Protein AF-A0A1B4FA36-F1 (afdb_monomer_lite)

Foldseek 3Di:
DDDDDDDPDPPVLVVVLLVLPDDPPPDDLLLLLLQVVLVCVQVVNLPADWFWADDPNFTWIWDQLVSSLVSLVPPPVNPVVQVPRPDNDSVVSLVVQVSNVQFPDDAWDWDDGPPDIDTRITTGGQVSSVSNVRHHDHDPVRCVVHVVVVPD

Sequence (152 aa):
MDPSEGGFPHDLIAEMNGHVAETSADREPWVWIMETVLSEIDGGNYKHPYTFDTVDGEFCLLLRTGHVMDHLAHTSALRDKWNGLPVKSDRVFKAQLKHAGVVVGEKEVERRIYTRRVPYLTPVSLERLAVFGLHVSIRDDLATDALERGHA

pLDDT: mean 80.57, std 20.25, range [34.5, 97.56]

Secondary structure (DSSP, 8-state):
--------SSHHHHHHHTTTTS-TTS--HHHHHHHHHHHHHHTT---S-EEEEEETTEEEEEE-HHHHHHHHHH-GGGHHHHHH-S---HHHHHHHHHHTT-B-SSSPEEEEETTEEEEEEEEEEHHHHHTTT---PPPHHHHHHHHGGG--

Structure (mmCIF, N/CA/C/O backbone):
data_AF-A0A1B4FA36-F1
#
_entry.id   AF-A0A1B4FA36-F1
#
loop_
_atom_site.group_PDB
_atom_site.id
_atom_site.type_symbol
_atom_site.label_atom_id
_atom_site.label_alt_id
_atom_site.label_comp_id
_atom_site.label_asym_id
_atom_site.label_entity_id
_atom_site.label_seq_id
_atom_site.pdbx_PDB_ins_code
_atom_site.Cartn_x
_atom_site.Cartn_y
_atom_site.Cartn_z
_atom_site.occupancy
_atom_site.B_iso_or_equiv
_atom_site.auth_seq_id
_atom_site.auth_comp_id
_atom_site.auth_asym_id
_atom_site.auth_atom_id
_atom_site.pdbx_PDB_model_num
ATOM 1 N N . MET A 1 1 ? -38.255 21.500 8.904 1.00 39.41 1 MET A N 1
ATOM 2 C CA . MET A 1 1 ? -38.554 20.582 7.787 1.00 39.41 1 MET A CA 1
ATOM 3 C C . MET A 1 1 ? -37.880 21.202 6.577 1.00 39.41 1 MET A C 1
ATOM 5 O O . MET A 1 1 ? -38.252 22.318 6.255 1.00 39.41 1 MET A O 1
ATOM 9 N N . ASP A 1 2 ? -36.815 20.677 5.985 1.00 42.53 2 ASP A N 1
ATOM 10 C CA . ASP A 1 2 ? -36.213 19.338 5.975 1.00 42.53 2 ASP A CA 1
ATOM 11 C C . ASP A 1 2 ? -34.700 19.475 5.627 1.00 42.53 2 ASP A C 1
ATOM 13 O O . ASP A 1 2 ? -34.370 20.381 4.855 1.00 42.53 2 ASP A O 1
ATOM 17 N N . PRO A 1 3 ? -33.783 18.680 6.217 1.00 58.06 3 PRO A N 1
ATOM 18 C CA . PRO A 1 3 ? -32.354 18.633 5.878 1.00 58.06 3 PRO A CA 1
ATOM 19 C C . PRO A 1 3 ? -31.953 17.309 5.188 1.00 58.06 3 PRO A C 1
ATOM 21 O O . PRO A 1 3 ? -32.327 16.261 5.697 1.00 58.06 3 PRO A O 1
ATOM 24 N N . SER A 1 4 ? -31.154 17.344 4.107 1.00 45.00 4 SER A N 1
ATOM 25 C CA . SER A 1 4 ? -30.229 16.281 3.606 1.00 45.00 4 SER A CA 1
ATOM 26 C 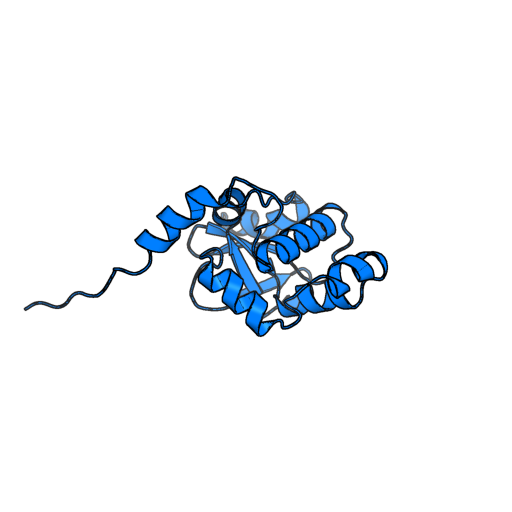C . SER A 1 4 ? -29.620 16.760 2.270 1.00 45.00 4 SER A C 1
ATOM 28 O O . SER A 1 4 ? -30.347 16.951 1.302 1.00 45.00 4 SER A O 1
ATOM 30 N N . GLU A 1 5 ? -28.380 17.264 2.228 1.00 41.50 5 GLU A N 1
ATOM 31 C CA . GLU A 1 5 ? -27.135 16.503 1.955 1.00 41.50 5 GLU A CA 1
ATOM 32 C C . GLU A 1 5 ? -27.174 15.795 0.580 1.00 41.50 5 GLU A C 1
ATOM 34 O O . GLU A 1 5 ? -28.023 14.958 0.325 1.00 41.50 5 GLU A O 1
ATOM 39 N N . GLY A 1 6 ? -26.340 16.116 -0.415 1.00 43.09 6 GLY A N 1
ATOM 40 C CA . GLY A 1 6 ? -24.898 16.348 -0.322 1.00 43.09 6 GLY A CA 1
ATOM 41 C C . GLY A 1 6 ? -24.108 15.093 -0.724 1.00 43.09 6 GLY A C 1
ATOM 42 O O . GLY A 1 6 ? -23.182 14.722 -0.021 1.00 43.09 6 GLY A O 1
ATOM 43 N N . GLY A 1 7 ? -24.475 14.409 -1.815 1.00 44.00 7 GLY A N 1
ATOM 44 C CA . GLY A 1 7 ? -23.849 13.141 -2.216 1.00 44.00 7 GLY A CA 1
ATOM 45 C C . GLY A 1 7 ? -23.693 13.010 -3.727 1.00 44.00 7 GLY A C 1
ATOM 46 O O . GLY A 1 7 ? -24.440 12.274 -4.350 1.00 44.00 7 GLY A O 1
ATOM 47 N N . PHE A 1 8 ? -22.755 13.749 -4.325 1.00 47.28 8 PHE A N 1
ATOM 48 C CA . PHE A 1 8 ? -22.457 13.672 -5.767 1.00 47.28 8 PHE A CA 1
ATOM 49 C C . PHE A 1 8 ? -20.961 13.756 -6.175 1.00 47.28 8 PHE A C 1
ATOM 51 O O . PHE A 1 8 ? -20.669 14.271 -7.252 1.00 47.28 8 PHE A O 1
ATOM 58 N N . PRO A 1 9 ? -19.984 13.251 -5.387 1.00 48.25 9 PRO A N 1
ATOM 59 C CA . PRO A 1 9 ? -18.656 12.979 -5.960 1.00 48.25 9 PRO A CA 1
ATOM 60 C C . PRO A 1 9 ? -18.222 11.503 -5.986 1.00 48.25 9 PRO A C 1
ATOM 62 O O . PRO A 1 9 ? -17.170 11.225 -6.550 1.00 48.25 9 PRO A O 1
ATOM 65 N N . HIS A 1 10 ? -18.971 10.552 -5.411 1.00 45.56 10 HIS A N 1
ATOM 66 C CA . HIS A 1 10 ? -18.515 9.149 -5.356 1.00 45.56 10 HIS A CA 1
ATOM 67 C C . HIS A 1 10 ? -18.801 8.358 -6.647 1.00 45.56 10 HIS A C 1
ATOM 69 O O . HIS A 1 10 ? -17.964 7.566 -7.072 1.00 45.56 10 HIS A O 1
ATOM 75 N N . ASP A 1 11 ? -19.932 8.618 -7.312 1.00 41.16 11 ASP A N 1
ATOM 76 C CA . ASP A 1 11 ? -20.371 7.824 -8.476 1.00 41.16 11 ASP A CA 1
ATOM 77 C C . ASP A 1 11 ? -19.523 8.058 -9.739 1.00 41.16 11 ASP A C 1
ATOM 79 O O . ASP A 1 11 ? -19.263 7.136 -10.506 1.00 41.16 11 ASP A O 1
ATOM 83 N N . LEU A 1 12 ? -19.000 9.274 -9.928 1.00 46.94 12 LEU A N 1
ATOM 84 C CA . LEU A 1 12 ? -18.185 9.612 -11.103 1.00 46.94 12 LEU A CA 1
ATOM 85 C C . LEU A 1 12 ? -16.783 8.979 -11.070 1.00 46.94 12 LEU A C 1
ATOM 87 O O . LEU A 1 12 ? -16.186 8.760 -12.119 1.00 46.94 12 LEU A O 1
ATOM 91 N N . ILE A 1 13 ? -16.258 8.661 -9.882 1.00 47.25 13 ILE A N 1
ATOM 92 C CA . ILE A 1 13 ? -14.948 8.006 -9.730 1.00 47.25 13 ILE A CA 1
ATOM 93 C C . ILE A 1 13 ? -15.072 6.505 -10.039 1.00 47.25 13 ILE A C 1
ATOM 95 O O . ILE A 1 13 ? -14.180 5.922 -10.653 1.00 47.25 13 ILE A O 1
ATOM 99 N N . ALA A 1 14 ? -16.203 5.887 -9.681 1.00 47.12 14 ALA A N 1
ATOM 100 C CA . ALA A 1 14 ? -16.466 4.475 -9.949 1.00 47.12 14 ALA A CA 1
ATOM 101 C C . ALA A 1 14 ? -16.608 4.174 -11.454 1.00 47.12 14 ALA A C 1
ATOM 103 O O . ALA A 1 14 ? -16.033 3.193 -11.926 1.00 47.12 14 ALA A O 1
ATOM 104 N N . GLU A 1 15 ? -17.288 5.037 -12.222 1.00 43.00 15 GLU A N 1
ATOM 105 C CA . GLU A 1 15 ? -17.379 4.887 -13.686 1.00 43.00 15 GLU A CA 1
ATOM 106 C C . GLU A 1 15 ? -16.022 5.059 -14.388 1.00 43.00 15 GLU A C 1
ATOM 108 O O . GLU A 1 15 ? -15.745 4.373 -15.372 1.00 43.00 15 GLU A O 1
ATOM 113 N N . MET A 1 16 ? -15.136 5.915 -13.865 1.00 49.41 16 MET A N 1
ATOM 114 C CA . MET A 1 16 ? -13.792 6.099 -14.428 1.00 49.41 16 MET A CA 1
ATOM 115 C C . MET A 1 16 ? -12.858 4.910 -14.147 1.00 49.41 16 MET A C 1
ATOM 117 O O . MET A 1 16 ? -12.039 4.563 -15.000 1.00 49.41 16 MET A O 1
ATOM 121 N N . ASN A 1 17 ? -13.007 4.239 -12.999 1.00 50.41 17 ASN A N 1
ATOM 122 C CA . ASN A 1 17 ? -12.172 3.089 -12.626 1.00 50.41 17 ASN A CA 1
ATOM 123 C C . ASN A 1 17 ? -12.382 1.863 -13.534 1.00 50.41 17 ASN A C 1
ATOM 125 O O . ASN A 1 17 ? -11.474 1.044 -13.670 1.00 50.41 17 ASN A O 1
ATOM 129 N N . GLY A 1 18 ? -13.531 1.753 -14.211 1.00 46.38 18 GLY A N 1
ATOM 130 C CA . GLY A 1 18 ? -13.799 0.672 -15.166 1.00 46.38 18 GLY A CA 1
ATOM 131 C C . GLY A 1 18 ? -12.920 0.708 -16.424 1.00 46.38 18 GLY A C 1
ATOM 132 O O . GLY A 1 18 ? -12.740 -0.322 -17.068 1.00 46.38 18 GLY A O 1
ATOM 133 N N . HIS A 1 19 ? -12.333 1.864 -16.763 1.00 46.09 19 HIS A N 1
ATOM 134 C CA . HIS A 1 19 ? -11.516 2.041 -17.972 1.00 46.09 19 HIS A CA 1
ATOM 135 C C . HIS A 1 19 ? -10.003 1.835 -17.741 1.00 46.09 19 HIS A C 1
ATOM 137 O O . HIS A 1 19 ? -9.225 1.856 -18.690 1.00 46.09 19 HIS A O 1
ATOM 143 N N . VAL A 1 20 ? -9.563 1.606 -16.495 1.00 51.53 20 VAL A N 1
ATOM 144 C CA . VAL A 1 20 ? -8.137 1.464 -16.107 1.00 51.53 20 VAL A CA 1
ATOM 145 C C . VAL A 1 20 ? -7.571 0.061 -16.418 1.00 51.53 20 VAL A C 1
ATOM 147 O O . VAL A 1 20 ? -6.388 -0.216 -16.213 1.00 51.53 20 VAL A O 1
ATOM 150 N N . ALA A 1 21 ? -8.397 -0.842 -16.951 1.00 49.56 21 ALA A N 1
ATOM 151 C CA . ALA A 1 21 ? -8.004 -2.212 -17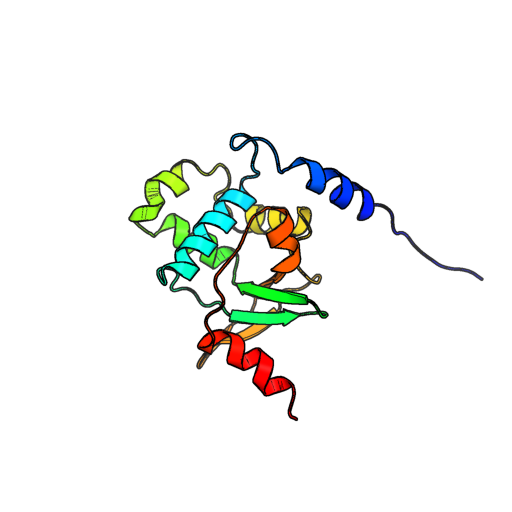.276 1.00 49.56 21 ALA A CA 1
ATOM 152 C C . ALA A 1 21 ? -7.193 -2.349 -18.583 1.00 49.56 21 ALA A C 1
ATOM 154 O O . ALA A 1 21 ? -6.607 -3.407 -18.817 1.00 49.56 21 ALA A O 1
ATOM 155 N N . GLU A 1 22 ? -7.103 -1.311 -19.421 1.00 41.72 22 GLU A N 1
ATOM 156 C CA . GLU A 1 22 ? -6.437 -1.406 -20.723 1.00 41.72 22 GLU A CA 1
ATOM 157 C C . GLU A 1 22 ? -5.214 -0.476 -20.815 1.00 41.72 22 GLU A C 1
ATOM 159 O O . GLU A 1 22 ? -5.320 0.745 -20.783 1.00 41.72 22 GLU A O 1
ATOM 164 N N . THR A 1 23 ? -4.042 -1.095 -21.024 1.00 45.06 23 THR A N 1
ATOM 165 C CA . THR A 1 23 ? -2.702 -0.535 -21.332 1.00 45.06 23 THR A CA 1
ATOM 166 C C . THR A 1 23 ? -1.742 -0.317 -20.145 1.00 45.06 23 THR A C 1
ATOM 168 O O . THR A 1 23 ? -1.888 0.573 -19.315 1.00 45.06 23 THR A O 1
ATOM 171 N N . SER A 1 24 ? -0.655 -1.104 -20.109 1.00 45.00 24 SER A N 1
ATOM 172 C CA . SER A 1 24 ? 0.357 -1.131 -19.034 1.00 45.00 24 SER A CA 1
ATOM 173 C C . SER A 1 24 ? 1.231 0.131 -18.904 1.00 45.00 24 SER A C 1
ATOM 175 O O . SER A 1 24 ? 2.140 0.146 -18.077 1.00 45.00 24 SER A O 1
ATOM 177 N N . ALA A 1 25 ? 1.007 1.162 -19.724 1.00 47.50 25 ALA A N 1
ATOM 178 C CA . ALA A 1 25 ? 1.791 2.398 -19.738 1.00 47.50 25 ALA A CA 1
ATOM 179 C C . ALA A 1 25 ? 1.151 3.552 -18.935 1.00 47.50 25 ALA A C 1
ATOM 181 O O . ALA A 1 25 ? 1.860 4.493 -18.596 1.00 47.50 25 ALA A O 1
ATOM 182 N N . ASP A 1 26 ? -0.138 3.454 -18.579 1.00 60.88 26 ASP A N 1
ATOM 183 C CA . ASP A 1 26 ? -0.919 4.548 -17.961 1.00 60.88 26 ASP A CA 1
ATOM 184 C C . ASP A 1 26 ? -1.301 4.299 -16.490 1.00 60.88 26 ASP A C 1
ATOM 186 O O . ASP A 1 26 ? -2.044 5.064 -15.879 1.00 60.88 26 ASP A O 1
ATOM 190 N N . ARG A 1 27 ? -0.799 3.219 -15.878 1.00 78.06 27 ARG A N 1
ATOM 191 C CA . ARG A 1 27 ? -1.127 2.900 -14.481 1.00 78.06 27 ARG A CA 1
ATOM 192 C C . ARG A 1 27 ? -0.621 3.996 -13.545 1.00 78.06 27 ARG A C 1
ATOM 194 O O . ARG A 1 27 ? 0.569 4.317 -13.543 1.00 78.06 27 ARG A O 1
ATOM 201 N N . GLU A 1 28 ? -1.518 4.510 -12.705 1.00 88.75 28 GLU A N 1
ATOM 202 C CA . GLU A 1 28 ? -1.188 5.550 -11.737 1.00 88.75 28 GLU A CA 1
ATOM 203 C C . GLU A 1 28 ? -0.060 5.111 -10.785 1.00 88.75 28 GLU A C 1
ATOM 205 O O . GLU A 1 28 ? 0.033 3.932 -10.428 1.00 88.75 28 GLU A O 1
ATOM 210 N N . PRO A 1 29 ? 0.778 6.040 -10.290 1.00 91.75 29 PRO A N 1
ATOM 211 C CA . PRO A 1 29 ? 1.936 5.699 -9.462 1.00 91.75 29 PRO A CA 1
ATOM 212 C C . PRO A 1 29 ? 1.603 4.838 -8.237 1.00 91.75 29 PRO A C 1
ATOM 214 O O . PRO A 1 29 ? 2.377 3.954 -7.871 1.00 91.75 29 PRO A O 1
ATOM 217 N N . TRP A 1 30 ? 0.444 5.067 -7.611 1.00 94.56 30 TRP A N 1
ATOM 218 C CA . TRP A 1 30 ? 0.008 4.301 -6.447 1.00 94.56 30 TRP A CA 1
ATOM 219 C C . TRP A 1 30 ? -0.240 2.825 -6.780 1.00 94.56 30 TRP A C 1
ATOM 221 O O . TRP A 1 30 ? 0.054 1.977 -5.940 1.00 94.56 30 TRP A O 1
ATOM 231 N N . VAL A 1 31 ? -0.704 2.512 -7.997 1.00 93.94 31 VAL A N 1
ATOM 232 C CA . VAL A 1 31 ? -0.928 1.135 -8.466 1.00 93.94 31 VAL A CA 1
ATOM 233 C C . VAL A 1 31 ? 0.403 0.395 -8.518 1.00 93.94 31 VAL A C 1
ATOM 235 O O . VAL A 1 31 ? 0.508 -0.705 -7.990 1.00 93.94 31 VAL A O 1
ATOM 238 N N . TRP A 1 32 ? 1.451 1.021 -9.061 1.00 92.56 32 TRP A N 1
ATOM 239 C CA . TRP A 1 32 ? 2.800 0.441 -9.119 1.00 92.56 32 TRP A CA 1
ATOM 240 C C . TRP A 1 32 ? 3.394 0.198 -7.731 1.00 92.56 32 TRP A C 1
ATOM 242 O O . TRP A 1 32 ? 4.033 -0.829 -7.480 1.00 92.56 32 TRP A O 1
ATOM 252 N N . ILE A 1 33 ? 3.193 1.156 -6.822 1.00 95.62 33 ILE A N 1
ATOM 253 C CA . ILE A 1 33 ? 3.634 1.046 -5.430 1.00 95.62 33 ILE A CA 1
ATOM 254 C C . ILE A 1 33 ? 2.911 -0.119 -4.747 1.00 95.62 33 ILE A C 1
ATOM 256 O O . ILE A 1 33 ? 3.563 -0.941 -4.100 1.00 95.62 33 ILE A O 1
ATOM 260 N N . MET A 1 34 ? 1.588 -0.214 -4.919 1.00 96.19 34 MET A N 1
ATOM 261 C CA . MET A 1 34 ? 0.787 -1.299 -4.359 1.00 96.19 34 MET A CA 1
ATOM 262 C C . MET A 1 34 ? 1.182 -2.650 -4.958 1.00 96.19 34 MET A C 1
ATOM 264 O O . MET A 1 34 ? 1.494 -3.565 -4.213 1.00 96.19 34 MET A O 1
ATOM 268 N N . GLU A 1 35 ? 1.283 -2.781 -6.277 1.00 94.56 35 GLU A N 1
ATOM 269 C CA . GLU A 1 35 ? 1.714 -4.023 -6.934 1.00 94.56 35 GLU A CA 1
ATOM 270 C C . GLU A 1 35 ? 3.077 -4.499 -6.410 1.00 94.56 35 GLU A C 1
ATOM 272 O O . GLU A 1 35 ? 3.269 -5.677 -6.091 1.00 94.56 35 GLU A O 1
ATOM 277 N N . THR A 1 36 ? 4.017 -3.563 -6.250 1.00 94.88 36 THR A N 1
ATOM 278 C CA . THR A 1 36 ? 5.346 -3.866 -5.718 1.00 94.88 36 THR A CA 1
ATOM 279 C C . THR A 1 36 ? 5.278 -4.323 -4.265 1.00 94.88 36 THR A C 1
ATOM 281 O O . THR A 1 36 ? 5.899 -5.328 -3.930 1.00 94.88 36 THR A O 1
ATOM 284 N N . VAL A 1 37 ? 4.533 -3.632 -3.395 1.00 96.62 37 VAL A N 1
ATOM 285 C CA . VAL A 1 37 ? 4.466 -4.024 -1.979 1.00 96.62 37 VAL A CA 1
ATOM 286 C C . VAL A 1 37 ? 3.690 -5.322 -1.771 1.00 96.62 37 VAL A C 1
ATOM 288 O O . VAL A 1 37 ? 4.091 -6.122 -0.932 1.00 96.62 37 VAL A O 1
ATOM 291 N N . LEU A 1 38 ? 2.634 -5.574 -2.547 1.00 95.56 38 LEU A N 1
ATOM 292 C CA . LEU A 1 38 ? 1.880 -6.828 -2.485 1.00 95.56 38 LEU A CA 1
ATOM 293 C C . LEU A 1 38 ? 2.774 -8.002 -2.907 1.00 95.56 38 LEU A C 1
ATOM 295 O O . LEU A 1 38 ? 2.885 -8.969 -2.160 1.00 95.56 38 LEU A O 1
ATOM 299 N N . SER A 1 39 ? 3.546 -7.848 -3.991 1.00 94.12 39 SER A N 1
ATOM 300 C CA . SER A 1 39 ? 4.550 -8.844 -4.406 1.00 94.12 39 SER A CA 1
ATOM 301 C C . SER A 1 39 ? 5.596 -9.121 -3.314 1.00 94.12 39 SER A C 1
ATOM 303 O O . SER A 1 39 ? 6.009 -10.261 -3.102 1.00 94.12 39 SER A O 1
ATOM 305 N N . GLU A 1 40 ? 6.030 -8.083 -2.595 1.00 95.94 40 GLU A N 1
ATOM 306 C CA . GLU A 1 40 ? 6.978 -8.219 -1.483 1.00 95.94 40 GLU A CA 1
ATOM 307 C C . GLU A 1 40 ? 6.349 -8.881 -0.248 1.00 95.94 40 GLU A C 1
ATOM 309 O O . GLU A 1 40 ? 7.046 -9.582 0.490 1.00 95.94 40 GLU A O 1
ATOM 314 N N . ILE A 1 41 ? 5.050 -8.685 -0.009 1.00 94.81 41 ILE A N 1
ATOM 315 C CA . ILE A 1 41 ? 4.286 -9.379 1.036 1.00 94.81 41 ILE A CA 1
ATOM 316 C C . ILE A 1 41 ? 4.155 -10.867 0.686 1.00 94.81 41 ILE A C 1
ATOM 318 O O . ILE A 1 41 ? 4.499 -11.714 1.516 1.00 94.81 41 ILE A O 1
ATOM 322 N N . ASP A 1 42 ? 3.759 -11.183 -0.549 1.00 92.50 42 ASP A N 1
ATOM 323 C CA . ASP A 1 42 ? 3.658 -12.549 -1.075 1.00 92.50 42 ASP A CA 1
ATOM 324 C C . ASP A 1 42 ? 4.985 -13.304 -0.945 1.00 92.50 42 ASP A C 1
ATOM 326 O O . ASP A 1 42 ? 5.055 -14.383 -0.347 1.00 92.50 42 ASP A O 1
ATOM 330 N N . GLY A 1 43 ? 6.074 -12.680 -1.404 1.00 91.50 43 GLY A N 1
ATOM 331 C CA . GLY A 1 43 ? 7.432 -13.215 -1.292 1.00 91.50 43 GLY A CA 1
ATOM 332 C C . GLY A 1 43 ? 7.975 -13.276 0.141 1.00 91.50 43 GLY A C 1
ATOM 333 O O . GLY A 1 43 ? 9.045 -13.835 0.372 1.00 91.50 43 GLY A O 1
ATOM 334 N N . GLY A 1 44 ? 7.268 -12.710 1.127 1.00 91.50 44 GLY A N 1
ATOM 335 C CA . GLY A 1 44 ? 7.719 -12.638 2.518 1.00 91.50 44 GLY A CA 1
ATOM 336 C C . GLY A 1 44 ? 8.903 -11.692 2.743 1.00 91.50 44 GLY A C 1
ATOM 337 O O . GLY A 1 44 ? 9.573 -11.787 3.775 1.00 91.50 44 GLY A O 1
ATOM 338 N N . ASN A 1 45 ? 9.174 -10.788 1.803 1.00 94.62 45 ASN A N 1
ATOM 339 C CA . ASN A 1 45 ? 10.254 -9.803 1.852 1.00 94.62 45 ASN A CA 1
ATOM 340 C C . ASN A 1 45 ? 9.852 -8.529 2.602 1.00 94.62 45 ASN A C 1
ATOM 342 O O . ASN A 1 45 ? 10.716 -7.869 3.176 1.00 94.62 45 ASN A O 1
ATOM 346 N N . TYR A 1 46 ? 8.557 -8.217 2.678 1.00 95.19 46 TYR A N 1
ATOM 347 C CA . TYR A 1 46 ? 8.054 -7.069 3.427 1.00 95.19 46 TYR A CA 1
ATOM 348 C C . TYR A 1 46 ? 8.120 -7.314 4.945 1.00 95.19 46 TYR A C 1
ATOM 350 O O . TYR A 1 46 ? 7.386 -8.137 5.495 1.00 95.19 46 TYR A O 1
ATOM 358 N N . LYS A 1 47 ? 9.035 -6.619 5.636 1.00 92.38 47 LYS A N 1
ATOM 359 C CA . LYS A 1 47 ? 9.322 -6.834 7.076 1.00 92.38 47 LYS A CA 1
ATOM 360 C C . LYS A 1 47 ? 8.596 -5.875 8.014 1.00 92.38 47 LYS A C 1
ATOM 362 O O . LYS A 1 47 ? 8.596 -6.068 9.233 1.00 92.38 47 LYS A O 1
ATOM 367 N N . HIS A 1 48 ? 8.000 -4.826 7.465 1.00 94.44 48 HIS A N 1
ATOM 368 C CA . HIS A 1 48 ? 7.228 -3.872 8.247 1.00 94.44 48 HIS A CA 1
ATOM 369 C C . HIS A 1 48 ? 5.907 -4.488 8.719 1.00 94.44 48 HIS A C 1
ATOM 371 O O . HIS A 1 48 ? 5.392 -5.404 8.084 1.00 94.44 48 HIS A O 1
ATOM 377 N N . PRO A 1 49 ? 5.336 -4.013 9.839 1.00 92.88 49 PRO A N 1
ATOM 378 C CA . PRO A 1 49 ? 4.076 -4.548 10.340 1.00 92.88 49 PRO A CA 1
ATOM 379 C C . PRO A 1 49 ? 2.929 -4.315 9.353 1.00 92.88 49 PRO A C 1
ATOM 381 O O . PRO A 1 49 ? 2.67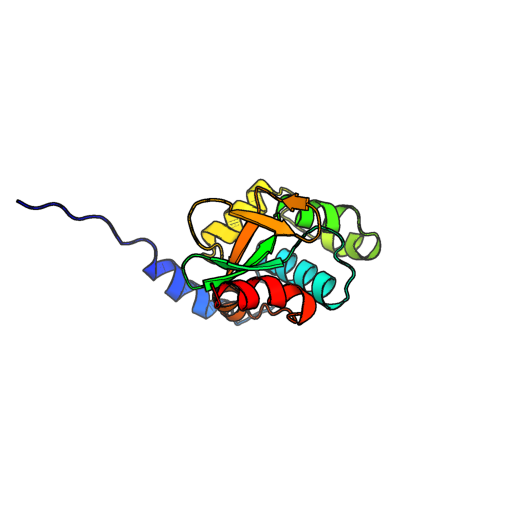5 -3.175 8.952 1.00 92.88 49 PRO A O 1
ATOM 384 N N . TYR A 1 50 ? 2.220 -5.396 9.044 1.00 94.12 50 TYR A N 1
ATOM 385 C CA . 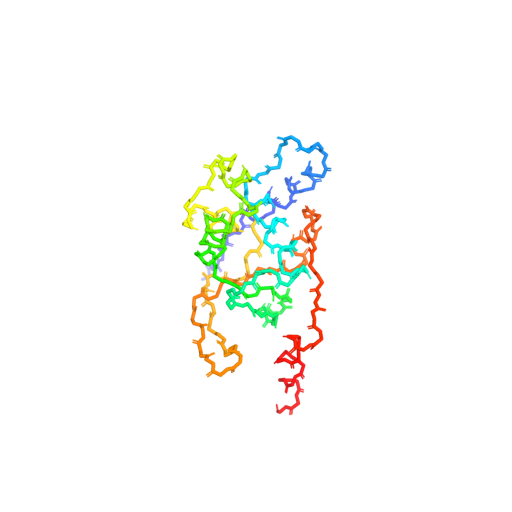TYR A 1 50 ? 0.936 -5.414 8.357 1.00 94.12 50 TYR A CA 1
ATOM 386 C C . TYR A 1 50 ? 0.063 -6.530 8.942 1.00 94.12 50 TYR A C 1
ATOM 388 O O . TYR A 1 50 ? 0.575 -7.432 9.606 1.00 94.12 50 TYR A O 1
ATOM 396 N N . THR A 1 51 ? -1.243 -6.446 8.728 1.00 92.56 51 THR A N 1
ATOM 397 C CA . THR A 1 51 ? -2.194 -7.516 9.053 1.00 92.56 51 THR A CA 1
ATOM 398 C C . THR A 1 51 ? -3.395 -7.423 8.123 1.00 92.56 51 THR A C 1
ATOM 400 O O . THR A 1 51 ? -3.574 -6.405 7.452 1.00 92.56 51 THR A O 1
ATOM 403 N N . PHE A 1 52 ? -4.227 -8.455 8.105 1.00 91.81 52 PHE A N 1
ATOM 404 C CA . PHE A 1 52 ? -5.536 -8.413 7.465 1.00 91.81 52 PHE A CA 1
ATOM 405 C C . PHE A 1 52 ? -6.618 -8.365 8.537 1.00 91.81 52 PHE A C 1
ATOM 407 O O . PHE A 1 52 ? -6.497 -9.044 9.554 1.00 91.81 52 PHE A O 1
ATOM 414 N N . ASP A 1 53 ? -7.631 -7.527 8.352 1.00 90.19 53 ASP A N 1
ATOM 415 C CA . ASP A 1 53 ? -8.743 -7.405 9.296 1.00 90.19 53 ASP A CA 1
ATOM 416 C C . ASP A 1 53 ? -9.960 -6.780 8.612 1.00 90.19 53 ASP A C 1
ATOM 418 O O . ASP A 1 53 ? -9.833 -6.126 7.574 1.00 90.19 53 ASP A O 1
ATOM 422 N N . THR A 1 54 ? -11.135 -6.942 9.216 1.00 90.44 54 THR A N 1
ATOM 423 C CA . THR A 1 54 ? -12.351 -6.283 8.729 1.00 90.44 54 THR A CA 1
ATOM 424 C C . THR A 1 54 ? -12.474 -4.886 9.337 1.00 90.44 54 THR A C 1
ATOM 426 O O . THR A 1 54 ? -12.455 -4.720 10.559 1.00 90.44 54 THR A O 1
ATOM 429 N N . VAL A 1 55 ? -12.619 -3.871 8.488 1.00 90.06 55 VAL A N 1
ATOM 430 C CA . VAL A 1 55 ? -12.846 -2.474 8.885 1.00 90.06 55 VAL A CA 1
ATOM 431 C C . VAL A 1 55 ? -14.086 -1.978 8.156 1.00 90.06 55 VAL A C 1
ATOM 433 O O . VAL A 1 55 ? -14.183 -2.149 6.949 1.00 90.06 55 VAL A O 1
ATOM 436 N N . ASP A 1 56 ? -15.058 -1.441 8.899 1.00 89.25 56 ASP A N 1
ATOM 437 C CA . ASP A 1 56 ? -16.343 -0.958 8.363 1.00 89.25 56 ASP A CA 1
ATOM 438 C C . ASP A 1 56 ? -17.065 -1.966 7.437 1.00 89.25 56 ASP A C 1
ATOM 440 O O . ASP A 1 56 ? -17.759 -1.592 6.499 1.00 89.25 56 ASP A O 1
ATOM 444 N N . GLY A 1 57 ? -16.913 -3.268 7.714 1.00 88.56 57 GLY A N 1
ATOM 445 C CA . GLY A 1 57 ? -17.534 -4.352 6.940 1.00 88.56 57 GLY A CA 1
ATOM 446 C C . GLY A 1 57 ? -16.734 -4.824 5.721 1.00 88.56 57 GLY A C 1
ATOM 447 O O . GLY A 1 57 ? -17.127 -5.806 5.100 1.00 88.56 57 GLY A O 1
ATOM 448 N N . GLU A 1 58 ? -15.596 -4.198 5.412 1.00 89.94 58 GLU A N 1
ATOM 449 C CA . GLU A 1 58 ? -14.727 -4.585 4.299 1.00 89.94 58 GLU A CA 1
ATOM 450 C C . GLU A 1 58 ? -13.452 -5.278 4.781 1.00 89.94 58 GLU A C 1
ATOM 452 O O . GLU A 1 58 ? -12.789 -4.837 5.726 1.00 89.94 58 GLU A O 1
ATOM 457 N N . PHE A 1 59 ? -13.071 -6.354 4.092 1.00 91.50 59 PHE A N 1
ATOM 458 C CA . PHE A 1 59 ? -11.831 -7.065 4.378 1.00 91.50 59 PHE A CA 1
ATOM 459 C C . PHE A 1 59 ? -10.629 -6.291 3.821 1.00 91.50 59 PHE A C 1
ATOM 461 O O . PHE A 1 59 ? -10.468 -6.126 2.608 1.00 91.50 59 PHE A O 1
ATOM 468 N N . CYS A 1 60 ? -9.791 -5.788 4.726 1.00 94.31 60 CYS A N 1
ATOM 469 C CA . CYS A 1 60 ? -8.748 -4.820 4.419 1.00 94.31 60 CYS A CA 1
ATOM 470 C C . CYS A 1 60 ? -7.346 -5.350 4.724 1.00 94.31 60 CYS A C 1
ATOM 472 O O . CYS A 1 60 ? -7.104 -5.989 5.749 1.00 94.31 60 CYS A O 1
ATOM 474 N N . LEU A 1 61 ? -6.386 -4.957 3.887 1.00 95.12 61 LEU A N 1
ATOM 475 C CA . LEU A 1 61 ? -4.974 -4.932 4.240 1.00 95.12 61 LEU A CA 1
ATOM 476 C C . LEU A 1 61 ? -4.697 -3.694 5.096 1.00 95.12 61 LEU A C 1
ATOM 478 O O . LEU A 1 61 ? -4.879 -2.556 4.664 1.00 95.12 61 LEU A O 1
ATOM 482 N N . LEU A 1 62 ? -4.224 -3.920 6.316 1.00 94.94 62 LEU A N 1
ATOM 483 C CA . LEU A 1 62 ? -3.840 -2.881 7.257 1.00 94.94 62 LEU A CA 1
ATOM 484 C C . LEU A 1 62 ? -2.324 -2.707 7.243 1.00 94.94 62 LEU A C 1
ATOM 486 O O . LEU A 1 62 ? -1.587 -3.568 7.725 1.00 94.94 62 LEU A O 1
ATOM 490 N N . LEU A 1 63 ? -1.846 -1.567 6.745 1.00 96.00 63 LEU A N 1
ATOM 491 C CA . LEU A 1 63 ? -0.420 -1.224 6.736 1.00 96.00 63 LEU A CA 1
ATOM 492 C C . LEU A 1 63 ? -0.193 0.283 6.860 1.00 96.00 63 LEU A C 1
ATOM 494 O O . LEU A 1 63 ? -1.108 1.083 6.686 1.00 96.00 63 LEU A O 1
ATOM 498 N N . ARG A 1 64 ? 1.038 0.706 7.160 1.00 96.06 64 ARG A N 1
ATOM 499 C CA . ARG A 1 64 ? 1.397 2.133 7.114 1.00 96.06 64 ARG A CA 1
ATOM 500 C C . ARG A 1 64 ? 1.972 2.493 5.757 1.00 96.06 64 ARG A C 1
ATOM 502 O O . ARG A 1 64 ? 2.992 1.933 5.369 1.00 96.06 64 ARG A O 1
ATOM 509 N N . THR A 1 65 ? 1.418 3.506 5.102 1.00 96.56 65 THR A N 1
ATOM 510 C CA . THR A 1 65 ? 1.952 4.019 3.828 1.00 96.56 65 THR A CA 1
ATOM 511 C C . THR A 1 65 ? 3.403 4.498 3.946 1.00 96.56 65 THR A C 1
ATOM 513 O O . THR A 1 65 ? 4.192 4.303 3.027 1.00 96.56 65 THR A O 1
ATOM 516 N N . GLY A 1 66 ? 3.790 5.055 5.098 1.00 97.00 66 GLY A N 1
ATOM 517 C CA . GLY A 1 66 ? 5.181 5.428 5.373 1.00 97.00 66 GLY A CA 1
ATOM 518 C C . GLY A 1 66 ? 6.136 4.231 5.409 1.00 97.00 66 GLY A C 1
ATOM 519 O O . GLY A 1 66 ? 7.244 4.325 4.896 1.00 97.00 66 GLY A O 1
ATOM 520 N N . HIS A 1 67 ? 5.699 3.087 5.945 1.00 97.38 67 HIS A N 1
ATOM 521 C CA . HIS A 1 67 ? 6.498 1.858 5.933 1.00 97.38 67 HIS A CA 1
ATOM 522 C C . HIS A 1 67 ? 6.630 1.268 4.526 1.00 97.38 67 HIS A C 1
ATOM 524 O O . HIS A 1 67 ? 7.674 0.720 4.192 1.00 97.38 67 HIS A O 1
ATOM 530 N N . VAL A 1 68 ? 5.600 1.417 3.687 1.00 97.56 68 VAL A N 1
ATOM 531 C CA . VAL A 1 68 ? 5.681 1.045 2.269 1.00 97.56 68 VAL A CA 1
ATOM 532 C C . VAL A 1 68 ? 6.780 1.853 1.584 1.00 97.56 68 VAL A C 1
ATOM 534 O O . VAL A 1 68 ? 7.686 1.273 0.996 1.00 97.56 68 VAL A O 1
ATOM 537 N N . MET A 1 69 ? 6.758 3.181 1.728 1.00 97.38 69 MET A N 1
ATOM 538 C CA . MET A 1 69 ? 7.789 4.046 1.140 1.00 97.38 69 MET A CA 1
ATOM 539 C C . MET A 1 69 ? 9.189 3.724 1.648 1.00 97.38 69 MET A C 1
ATOM 541 O O . MET A 1 69 ? 10.122 3.632 0.856 1.00 97.38 69 MET A O 1
ATOM 545 N N . ASP A 1 70 ? 9.325 3.522 2.956 1.00 97.56 70 ASP A N 1
ATOM 546 C CA . ASP A 1 70 ? 10.591 3.143 3.575 1.00 97.56 70 ASP A CA 1
ATOM 547 C C . ASP A 1 70 ? 11.123 1.809 3.026 1.00 97.56 70 ASP A C 1
ATOM 549 O O . ASP A 1 70 ? 12.298 1.717 2.668 1.00 97.56 70 ASP A O 1
ATOM 553 N N . HIS A 1 71 ? 10.253 0.802 2.880 1.00 97.44 71 HIS A N 1
ATOM 554 C CA . HIS A 1 71 ? 10.607 -0.495 2.296 1.00 97.44 71 HIS A CA 1
ATOM 555 C C . HIS A 1 71 ? 11.131 -0.350 0.870 1.00 97.44 71 HIS A C 1
ATOM 557 O O . HIS A 1 71 ? 12.189 -0.887 0.541 1.00 97.44 71 HIS A O 1
ATOM 563 N N . LEU A 1 72 ? 10.412 0.394 0.024 1.00 96.31 72 LEU A N 1
ATOM 564 C CA . LEU A 1 72 ? 10.796 0.598 -1.372 1.00 96.31 72 LEU A CA 1
ATOM 565 C C . LEU A 1 72 ? 12.118 1.371 -1.492 1.00 96.31 72 LEU A C 1
ATOM 567 O O . LEU A 1 72 ? 12.946 1.027 -2.333 1.00 96.31 72 LEU A O 1
ATOM 571 N N . ALA A 1 73 ? 12.334 2.381 -0.647 1.00 96.12 73 ALA A N 1
ATOM 572 C CA . ALA A 1 73 ? 13.532 3.216 -0.684 1.00 96.12 73 ALA A CA 1
ATOM 573 C C . ALA A 1 73 ? 14.804 2.479 -0.226 1.00 96.12 73 ALA A C 1
ATOM 575 O O . ALA A 1 73 ? 15.892 2.747 -0.744 1.00 96.12 73 ALA A O 1
ATOM 576 N N . HIS A 1 74 ? 14.684 1.563 0.741 1.00 96.19 74 HIS A N 1
ATOM 577 C CA . HIS A 1 74 ? 15.836 0.933 1.398 1.00 96.19 74 HIS A CA 1
ATOM 578 C C . HIS A 1 74 ? 16.096 -0.520 0.981 1.00 96.19 74 HIS A C 1
ATOM 580 O O . HIS A 1 74 ? 17.161 -1.062 1.290 1.00 96.19 74 HIS A O 1
ATOM 586 N N . THR A 1 75 ? 15.187 -1.154 0.240 1.00 96.38 75 THR A N 1
ATOM 587 C CA . THR A 1 75 ? 15.402 -2.513 -0.273 1.00 96.38 75 THR A CA 1
ATOM 588 C C . THR A 1 75 ? 16.266 -2.481 -1.531 1.00 96.38 75 THR A C 1
ATOM 590 O O . THR A 1 75 ? 15.882 -1.927 -2.559 1.00 96.38 75 THR A O 1
ATOM 593 N N . SER A 1 76 ? 17.440 -3.116 -1.477 1.00 94.81 76 SER A N 1
ATOM 594 C CA . SER A 1 76 ? 18.427 -3.096 -2.569 1.00 94.81 76 SER A CA 1
ATOM 595 C C . SER A 1 76 ? 17.867 -3.590 -3.907 1.00 94.81 76 SER A C 1
ATOM 597 O O . SER A 1 76 ? 18.133 -2.968 -4.933 1.00 94.81 76 SER A O 1
ATOM 599 N N . ALA A 1 77 ? 17.061 -4.654 -3.889 1.00 94.19 77 ALA A N 1
ATOM 600 C CA . ALA A 1 77 ? 16.426 -5.231 -5.075 1.00 94.19 77 ALA A CA 1
ATOM 601 C C . ALA A 1 77 ? 15.332 -4.337 -5.694 1.00 94.19 77 ALA A C 1
ATOM 603 O O . ALA A 1 77 ? 14.949 -4.544 -6.842 1.00 94.19 77 ALA A O 1
ATOM 604 N N . LEU A 1 78 ? 14.835 -3.335 -4.959 1.00 94.88 78 LEU A N 1
ATOM 605 C CA . LEU A 1 78 ? 13.796 -2.410 -5.420 1.00 94.88 78 LEU A CA 1
ATOM 606 C C . LEU A 1 78 ? 14.367 -1.072 -5.901 1.00 94.88 78 LEU A C 1
ATOM 608 O O . LEU A 1 78 ? 13.599 -0.194 -6.285 1.00 94.88 78 LEU A O 1
ATOM 612 N N . ARG A 1 79 ? 15.697 -0.907 -5.923 1.00 94.38 79 ARG A N 1
ATOM 613 C CA . ARG A 1 79 ? 16.358 0.364 -6.258 1.00 94.38 79 ARG A CA 1
ATOM 614 C C . ARG A 1 79 ? 15.938 0.912 -7.621 1.00 94.38 79 ARG A C 1
ATOM 616 O O . ARG A 1 79 ? 15.616 2.092 -7.719 1.00 94.38 79 ARG A O 1
ATOM 623 N N . ASP A 1 80 ? 15.926 0.075 -8.656 1.00 93.94 80 ASP A N 1
ATOM 624 C CA . ASP A 1 80 ? 15.520 0.494 -10.001 1.00 93.94 80 ASP A CA 1
ATOM 625 C C . ASP A 1 80 ? 14.046 0.908 -10.045 1.00 93.94 80 ASP A C 1
ATOM 627 O O . ASP A 1 80 ? 13.720 1.969 -10.581 1.00 93.94 80 ASP A O 1
ATOM 631 N N . LYS A 1 81 ? 13.167 0.138 -9.383 1.00 90.25 81 LYS A N 1
ATOM 632 C CA . LYS A 1 81 ? 11.746 0.485 -9.240 1.00 90.25 81 LYS A CA 1
ATOM 633 C C . LYS A 1 81 ? 11.581 1.827 -8.522 1.00 90.25 81 LYS A C 1
ATOM 635 O O . LYS A 1 81 ? 10.911 2.713 -9.036 1.00 90.25 81 LYS A O 1
ATOM 640 N N . TRP A 1 82 ? 12.242 2.014 -7.380 1.00 93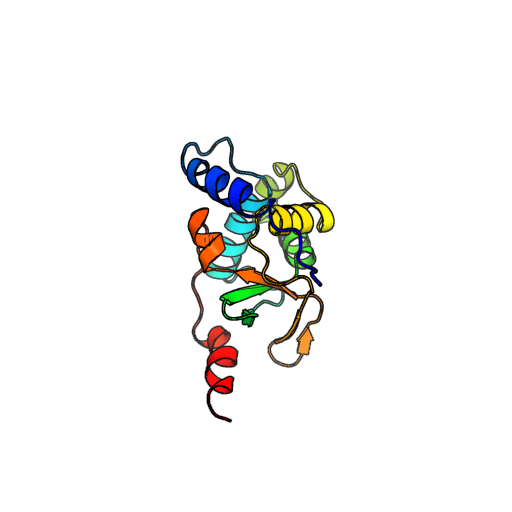.38 82 TRP A N 1
ATOM 641 C CA . TRP A 1 82 ? 12.211 3.256 -6.601 1.00 93.38 82 TRP A CA 1
ATOM 642 C C . TRP A 1 82 ? 12.690 4.476 -7.395 1.00 93.38 82 TRP A C 1
ATOM 644 O O . TRP A 1 82 ? 12.080 5.547 -7.336 1.00 93.38 82 TRP A O 1
ATOM 654 N N . ASN A 1 83 ? 13.771 4.325 -8.160 1.00 92.75 83 ASN A N 1
ATOM 655 C CA . ASN A 1 83 ? 14.309 5.410 -8.974 1.00 92.75 83 ASN A CA 1
ATOM 656 C C . ASN A 1 83 ? 13.325 5.839 -10.069 1.00 92.75 83 ASN A C 1
ATOM 658 O O . ASN A 1 83 ? 13.173 7.042 -10.294 1.00 92.75 83 ASN A O 1
ATOM 662 N N . GLY A 1 84 ? 12.628 4.877 -10.682 1.00 90.88 84 GLY A N 1
ATOM 663 C CA . GLY A 1 84 ? 11.600 5.119 -11.695 1.00 90.88 84 GLY A CA 1
ATOM 664 C C . GLY A 1 84 ? 10.284 5.687 -11.157 1.00 90.88 84 GLY A C 1
ATOM 665 O O . GLY A 1 84 ? 9.488 6.200 -11.939 1.00 90.88 84 GLY A O 1
ATOM 666 N N . LEU A 1 85 ? 10.041 5.644 -9.840 1.00 90.19 85 LEU A N 1
ATOM 667 C CA . LEU A 1 85 ? 8.786 6.139 -9.276 1.00 90.19 85 LEU A CA 1
ATOM 668 C C . LEU A 1 85 ? 8.710 7.679 -9.297 1.00 90.19 85 LEU A C 1
ATOM 670 O O . LEU A 1 85 ? 9.580 8.355 -8.720 1.00 90.19 85 LEU A O 1
ATOM 674 N N . PRO A 1 86 ? 7.632 8.256 -9.871 1.00 89.81 86 PRO A N 1
ATOM 675 C CA . PRO A 1 86 ? 7.381 9.697 -9.829 1.00 89.81 86 PRO A CA 1
ATOM 676 C C . PRO A 1 86 ? 6.910 10.160 -8.441 1.00 89.81 86 PRO A C 1
ATOM 678 O O . PRO A 1 86 ? 7.041 11.333 -8.098 1.00 89.81 86 PRO A O 1
ATOM 681 N N . VAL A 1 87 ? 6.400 9.238 -7.616 1.00 92.81 87 VAL A N 1
ATOM 682 C CA . VAL A 1 87 ? 5.940 9.499 -6.249 1.00 92.81 87 VAL A CA 1
ATOM 683 C C . VAL A 1 87 ? 6.897 8.853 -5.256 1.00 92.81 87 VAL A C 1
ATOM 685 O O . VAL A 1 87 ? 7.036 7.637 -5.216 1.00 92.81 87 VAL A O 1
ATOM 688 N N . LYS A 1 88 ? 7.537 9.691 -4.433 1.00 93.81 88 LYS A N 1
ATOM 689 C CA . LYS A 1 88 ? 8.458 9.274 -3.358 1.00 93.81 88 LYS A CA 1
ATOM 690 C C . LYS A 1 88 ? 7.993 9.699 -1.959 1.00 93.81 88 LYS A C 1
ATOM 692 O O . LYS A 1 88 ? 8.639 9.386 -0.966 1.00 93.81 88 LYS A O 1
ATOM 697 N N . SER A 1 89 ? 6.894 10.453 -1.875 1.00 96.19 89 SER A N 1
ATOM 698 C CA . SER A 1 89 ? 6.345 10.951 -0.612 1.00 96.19 89 SER A CA 1
ATOM 699 C C . SER A 1 89 ? 5.226 10.044 -0.112 1.00 96.19 89 SER A C 1
ATOM 701 O O . SER A 1 89 ? 4.273 9.760 -0.840 1.00 96.19 89 SER A O 1
ATOM 703 N N . ASP A 1 90 ? 5.302 9.678 1.168 1.00 94.88 90 ASP A N 1
ATOM 704 C CA . ASP A 1 90 ? 4.264 8.940 1.890 1.00 94.88 90 ASP A CA 1
ATOM 705 C C . ASP A 1 90 ? 2.908 9.659 1.849 1.00 94.88 90 ASP A C 1
ATOM 707 O O . ASP A 1 90 ? 1.873 9.019 1.660 1.00 94.88 90 ASP A O 1
ATOM 711 N N . ARG A 1 91 ? 2.914 10.992 1.978 1.00 95.88 91 ARG A N 1
ATOM 712 C CA . ARG A 1 91 ? 1.705 11.823 1.981 1.00 95.88 91 ARG A CA 1
ATOM 713 C C . ARG A 1 91 ? 1.009 11.803 0.630 1.00 95.88 91 ARG A C 1
ATOM 715 O O . ARG A 1 91 ? -0.209 11.661 0.584 1.00 95.88 91 ARG A O 1
ATOM 722 N N . VAL A 1 92 ? 1.781 11.925 -0.451 1.00 95.81 92 VAL A N 1
ATOM 723 C CA . VAL A 1 92 ? 1.252 11.897 -1.823 1.00 95.81 92 VAL A CA 1
ATOM 724 C C . VAL A 1 92 ? 0.682 10.518 -2.132 1.00 95.81 92 VAL A C 1
ATOM 726 O O . VAL A 1 92 ? -0.452 10.422 -2.584 1.00 95.81 92 VAL A O 1
ATOM 729 N N . PHE A 1 93 ? 1.406 9.451 -1.794 1.00 96.56 93 PHE A N 1
ATOM 730 C CA . PHE A 1 93 ? 0.908 8.089 -1.967 1.00 96.56 93 PHE A CA 1
ATOM 731 C C . PHE A 1 93 ? -0.375 7.822 -1.173 1.00 96.56 93 PHE A C 1
ATOM 733 O O . PHE A 1 93 ? -1.353 7.324 -1.722 1.00 96.56 93 PHE A O 1
ATOM 740 N N . LYS A 1 94 ? -0.418 8.215 0.105 1.00 95.44 94 LYS A N 1
ATOM 741 C CA . LYS A 1 94 ? -1.624 8.078 0.933 1.00 95.44 94 LYS A CA 1
ATOM 742 C C . LYS A 1 94 ? -2.803 8.868 0.361 1.00 95.44 94 LYS A C 1
ATOM 744 O O . LYS A 1 94 ? -3.931 8.389 0.417 1.00 95.44 94 LYS A O 1
ATOM 749 N N . ALA A 1 95 ? -2.558 10.060 -0.185 1.00 94.06 95 ALA A N 1
ATOM 750 C CA . ALA A 1 95 ? -3.589 10.854 -0.846 1.00 94.06 95 ALA A CA 1
ATOM 751 C C . ALA A 1 95 ? -4.103 10.174 -2.124 1.00 94.06 95 ALA A C 1
ATOM 753 O O . ALA A 1 95 ? -5.311 10.143 -2.327 1.00 94.06 95 ALA A O 1
ATOM 754 N N . GLN A 1 96 ? -3.219 9.576 -2.929 1.00 94.50 96 GLN A N 1
ATOM 755 C CA . GLN A 1 96 ? -3.607 8.813 -4.118 1.00 94.50 96 GLN A CA 1
ATOM 756 C C . GLN A 1 96 ? -4.468 7.596 -3.764 1.00 94.50 96 GLN A C 1
ATOM 758 O O . GLN A 1 96 ? -5.516 7.418 -4.368 1.00 94.50 96 GLN A O 1
ATOM 763 N N . LEU A 1 97 ? -4.110 6.823 -2.730 1.00 94.56 97 LEU A N 1
ATOM 764 C CA . LEU A 1 97 ? -4.943 5.701 -2.268 1.00 94.56 97 LEU A CA 1
ATOM 765 C C . LEU A 1 97 ? -6.342 6.156 -1.826 1.00 94.56 97 LEU A C 1
ATOM 767 O O . LEU A 1 97 ? -7.341 5.504 -2.126 1.00 94.56 97 LEU A O 1
ATOM 771 N N . LYS A 1 98 ? -6.425 7.284 -1.109 1.00 93.38 98 LYS A N 1
ATOM 772 C CA . LYS A 1 98 ? -7.712 7.868 -0.710 1.00 93.38 98 LYS A CA 1
ATOM 773 C C . LYS A 1 98 ? -8.514 8.347 -1.918 1.00 93.38 98 LYS A C 1
ATOM 775 O O . LYS A 1 98 ? -9.716 8.126 -1.964 1.00 93.38 98 LYS A O 1
ATOM 780 N N . HIS A 1 99 ? -7.854 8.987 -2.881 1.00 90.00 99 HIS A N 1
ATOM 781 C CA . HIS A 1 99 ? -8.491 9.498 -4.092 1.00 90.00 99 HIS A CA 1
ATOM 782 C C . HIS A 1 99 ? -9.010 8.373 -4.994 1.00 90.00 99 HIS A C 1
ATOM 784 O O . HIS A 1 99 ? -10.129 8.463 -5.484 1.00 90.00 99 HIS A O 1
ATOM 790 N N . ALA A 1 100 ? -8.252 7.282 -5.116 1.00 89.62 100 ALA A N 1
ATOM 791 C CA . ALA A 1 100 ? -8.660 6.063 -5.811 1.00 89.62 100 ALA A CA 1
ATOM 792 C C . ALA A 1 100 ? -9.819 5.323 -5.116 1.00 89.62 100 ALA A C 1
ATOM 794 O O . ALA A 1 100 ? -10.347 4.351 -5.649 1.00 89.62 100 ALA A O 1
ATOM 795 N N . GLY A 1 101 ? -10.206 5.748 -3.908 1.00 91.38 101 GLY A N 1
ATOM 796 C CA . GLY A 1 101 ? -11.311 5.158 -3.164 1.00 91.38 101 GLY A CA 1
ATOM 797 C C . GLY A 1 101 ? -11.002 3.783 -2.576 1.00 91.38 101 GLY A C 1
ATOM 798 O O . GLY A 1 101 ? -11.925 3.114 -2.136 1.00 91.38 101 GLY A O 1
ATOM 799 N N . VAL A 1 102 ? -9.740 3.344 -2.528 1.00 93.94 102 VAL A N 1
ATOM 800 C CA . VAL A 1 102 ? -9.375 2.015 -1.991 1.00 93.94 102 VAL A CA 1
ATOM 801 C C . VAL A 1 102 ? -9.181 2.006 -0.471 1.00 93.94 102 VAL A C 1
ATOM 803 O O . VAL A 1 102 ? -9.073 0.938 0.128 1.00 93.94 102 VAL A O 1
ATOM 806 N N . VAL A 1 103 ? -9.132 3.181 0.166 1.00 95.25 103 VAL A N 1
ATOM 807 C CA . VAL A 1 103 ? -9.016 3.315 1.627 1.00 95.25 103 VAL A CA 1
ATOM 808 C C . VAL A 1 103 ? -10.397 3.290 2.274 1.00 95.25 103 VAL A C 1
ATOM 810 O O . VAL A 1 103 ? -11.265 4.072 1.889 1.00 95.25 103 VAL A O 1
ATOM 813 N N . VAL A 1 104 ? -10.579 2.433 3.277 1.00 93.88 104 VAL A N 1
ATOM 814 C CA . VAL A 1 104 ? -11.858 2.278 3.989 1.00 93.88 104 VAL A CA 1
ATOM 815 C C . VAL A 1 104 ? -11.916 3.185 5.215 1.00 93.88 104 VAL A C 1
ATOM 817 O O . VAL A 1 104 ? -11.000 3.220 6.031 1.00 93.88 104 VAL A O 1
ATOM 820 N N . GLY A 1 105 ? -13.006 3.934 5.360 1.00 88.94 105 GLY A N 1
ATOM 821 C CA . GLY A 1 105 ? -13.165 4.890 6.451 1.00 88.94 105 GLY A CA 1
ATOM 822 C C . GLY A 1 105 ? -12.258 6.125 6.337 1.00 88.94 105 GLY A C 1
ATOM 823 O O . GLY A 1 105 ? -11.372 6.247 5.490 1.00 88.94 105 GLY A O 1
ATOM 824 N N . GLU A 1 106 ? -12.500 7.105 7.207 1.00 80.31 106 GLU A N 1
ATOM 825 C CA . GLU A 1 106 ? -11.802 8.399 7.146 1.00 80.31 106 GLU A CA 1
ATOM 826 C C . GLU A 1 106 ? -10.497 8.423 7.955 1.00 80.31 106 GLU A C 1
ATOM 828 O O . GLU A 1 106 ? -9.585 9.222 7.687 1.00 80.31 106 GLU A O 1
ATOM 833 N N . LYS A 1 107 ? -10.406 7.546 8.961 1.00 85.81 107 LYS A N 1
ATOM 834 C CA . LYS A 1 107 ? -9.360 7.547 9.985 1.00 85.81 107 LYS A CA 1
ATOM 835 C C . LYS A 1 107 ? -8.477 6.319 9.875 1.00 85.81 107 LYS A C 1
ATOM 837 O O . LYS A 1 107 ? -8.911 5.231 9.521 1.00 85.81 107 LYS A O 1
ATOM 842 N N . GLU A 1 108 ? -7.220 6.509 10.244 1.00 90.62 108 GLU A N 1
ATOM 843 C CA . GLU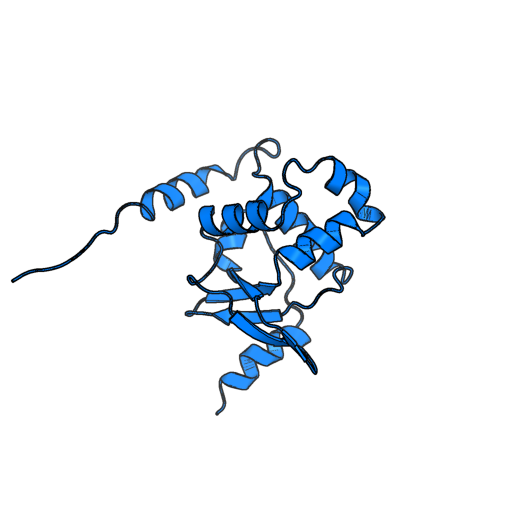 A 1 108 ? -6.317 5.386 10.437 1.00 90.62 108 GLU A CA 1
ATOM 844 C C . GLU A 1 108 ? -6.729 4.576 11.663 1.00 90.62 108 GLU A C 1
ATOM 846 O O . GLU A 1 108 ? -7.180 5.127 12.670 1.00 90.62 108 GLU A O 1
ATOM 851 N N . VAL A 1 109 ? -6.516 3.269 11.584 1.00 92.00 109 VAL A N 1
ATOM 852 C CA . VAL A 1 109 ? -6.865 2.335 12.646 1.00 92.00 109 VAL A CA 1
ATOM 853 C C . VAL A 1 109 ? -5.631 1.954 13.452 1.00 92.00 109 VAL A C 1
ATOM 855 O O . VAL A 1 109 ? -4.492 1.991 12.979 1.00 92.00 109 VAL A O 1
ATOM 858 N N . GLU A 1 110 ? -5.856 1.573 14.700 1.00 91.31 110 GLU A N 1
ATOM 859 C CA . GLU A 1 110 ? -4.853 0.888 15.501 1.00 91.31 110 GLU A CA 1
ATOM 860 C C . GLU A 1 110 ? -5.192 -0.601 15.555 1.00 91.31 110 GLU A C 1
ATOM 862 O O . GLU A 1 110 ? -6.353 -0.982 15.748 1.00 91.31 110 GLU A O 1
ATOM 867 N N . ARG A 1 111 ? -4.168 -1.445 15.410 1.00 89.19 111 ARG A N 1
ATOM 868 C CA . ARG A 1 111 ? -4.266 -2.879 15.685 1.00 89.19 111 ARG A CA 1
ATOM 869 C C . ARG A 1 111 ? -3.096 -3.369 16.505 1.00 89.19 111 ARG A C 1
ATOM 871 O O . ARG A 1 111 ? -2.000 -2.808 16.478 1.00 89.19 111 ARG A O 1
ATOM 878 N N . ARG A 1 112 ? -3.337 -4.452 17.233 1.00 86.56 112 ARG A N 1
ATOM 879 C CA . ARG A 1 112 ? -2.270 -5.247 17.820 1.00 86.56 112 ARG A CA 1
ATOM 880 C C . ARG A 1 112 ? -1.774 -6.205 16.742 1.00 86.56 112 ARG A C 1
ATOM 882 O O . ARG A 1 112 ? -2.563 -6.958 16.202 1.00 86.56 112 ARG A O 1
ATOM 889 N N . ILE A 1 113 ? -0.490 -6.129 16.413 1.00 84.44 113 ILE A N 1
ATOM 890 C CA . ILE A 1 113 ? 0.160 -7.022 15.451 1.00 84.44 113 ILE A CA 1
ATOM 891 C C . ILE A 1 113 ? 1.278 -7.724 16.220 1.00 84.44 113 ILE A C 1
ATOM 893 O O . ILE A 1 113 ? 2.218 -7.069 16.692 1.00 84.44 113 ILE A O 1
ATOM 897 N N . TYR A 1 114 ? 1.155 -9.040 16.396 1.00 79.50 114 TYR A N 1
ATOM 898 C CA . TYR A 1 114 ? 1.979 -9.833 17.313 1.00 79.50 114 TYR A CA 1
ATOM 899 C C . TYR A 1 114 ? 1.941 -9.275 18.756 1.00 79.50 114 TYR A C 1
ATOM 901 O O . TYR A 1 114 ? 0.887 -9.124 19.376 1.00 79.50 114 TYR A O 1
ATOM 909 N N . THR A 1 115 ? 3.098 -8.933 19.323 1.00 80.69 115 THR A N 1
ATOM 910 C CA . THR A 1 115 ? 3.237 -8.450 20.703 1.00 80.69 115 THR A CA 1
ATOM 911 C C . THR A 1 115 ? 3.114 -6.931 20.844 1.00 80.69 115 THR A C 1
ATOM 913 O O . THR A 1 115 ? 3.172 -6.430 21.966 1.00 80.69 115 THR A O 1
ATOM 916 N N . ARG A 1 116 ? 2.916 -6.183 19.747 1.00 85.44 116 ARG A N 1
ATOM 917 C CA . ARG A 1 116 ? 2.930 -4.709 19.750 1.00 85.44 116 ARG A CA 1
ATOM 918 C C . ARG A 1 116 ? 1.632 -4.083 19.244 1.00 85.44 116 ARG A C 1
ATOM 920 O O . ARG A 1 116 ? 1.006 -4.588 18.317 1.00 85.44 116 ARG A O 1
ATOM 927 N N . ARG A 1 117 ? 1.264 -2.932 19.815 1.00 89.56 117 ARG A N 1
ATOM 928 C CA . ARG A 1 117 ? 0.232 -2.038 19.261 1.00 89.56 117 ARG A CA 1
ATOM 929 C C . ARG A 1 117 ? 0.847 -1.197 18.148 1.00 89.56 117 ARG A C 1
ATOM 931 O O . ARG A 1 117 ? 1.898 -0.587 18.335 1.00 89.56 117 ARG A O 1
ATOM 938 N N . VAL A 1 118 ? 0.198 -1.182 16.993 1.00 91.81 118 VAL A N 1
ATOM 939 C CA . VAL A 1 118 ? 0.627 -0.451 15.803 1.00 91.81 118 VAL A CA 1
ATOM 940 C C . VAL A 1 118 ? -0.474 0.552 15.446 1.00 91.81 118 VAL A C 1
ATOM 942 O O . VAL A 1 118 ? -1.493 0.155 14.883 1.00 91.81 118 VAL A O 1
ATOM 945 N N . PRO A 1 119 ? -0.302 1.846 15.784 1.00 93.25 119 PRO A N 1
ATOM 946 C CA . PRO A 1 119 ? -1.238 2.894 15.372 1.00 93.25 119 PRO A CA 1
ATOM 947 C C . PRO A 1 119 ? -1.049 3.264 13.898 1.00 93.25 119 PRO A C 1
ATOM 949 O O . PRO A 1 119 ? -0.093 2.806 13.266 1.00 93.25 119 PRO A O 1
ATOM 952 N N . TYR A 1 120 ? -1.901 4.148 13.379 1.00 93.81 120 TYR A N 1
ATOM 953 C CA . TYR A 1 120 ? -1.755 4.769 12.055 1.00 93.81 120 TYR A CA 1
ATOM 954 C C . TYR A 1 120 ? -1.764 3.778 10.877 1.00 93.81 120 TYR A C 1
ATOM 956 O O . TYR A 1 120 ? -1.110 3.999 9.858 1.00 93.81 120 TYR A O 1
ATOM 964 N N . LEU A 1 121 ? -2.462 2.647 11.019 1.00 94.94 121 LEU A N 1
ATOM 965 C CA . LEU A 1 121 ? -2.652 1.709 9.919 1.00 94.94 121 LEU A CA 1
ATOM 966 C C . LEU A 1 121 ? -3.703 2.279 8.971 1.00 94.94 121 LEU A C 1
ATOM 968 O O . LEU A 1 121 ? -4.793 2.666 9.385 1.00 94.94 121 LEU A O 1
ATOM 972 N N . THR A 1 122 ? -3.352 2.350 7.695 1.00 96.75 122 THR A N 1
ATOM 973 C CA . THR A 1 122 ? -4.269 2.708 6.621 1.00 96.75 122 THR A CA 1
ATOM 974 C C . THR A 1 122 ? -4.985 1.431 6.184 1.00 96.75 122 THR A C 1
ATOM 976 O O . THR A 1 122 ? -4.306 0.508 5.729 1.00 96.75 122 THR A O 1
ATOM 979 N N . PRO A 1 123 ? -6.311 1.344 6.357 1.00 95.94 123 PRO A N 1
ATOM 980 C CA . PRO A 1 123 ? -7.091 0.219 5.862 1.00 95.94 123 PRO A CA 1
ATOM 981 C C . PRO A 1 123 ? -7.290 0.320 4.354 1.00 95.94 123 PRO A C 1
ATOM 983 O O . PRO A 1 123 ? -7.883 1.278 3.870 1.00 95.94 123 PRO A O 1
ATOM 986 N N . VAL A 1 124 ? -6.777 -0.655 3.610 1.00 95.88 124 VAL A N 1
ATOM 987 C CA . VAL A 1 124 ? -6.916 -0.723 2.152 1.00 95.88 124 VAL A CA 1
ATOM 988 C C . VAL A 1 124 ? -7.766 -1.938 1.793 1.00 95.88 124 VAL A C 1
ATOM 990 O O . VAL A 1 124 ? -7.358 -3.065 2.066 1.00 95.88 124 VAL A O 1
ATOM 993 N N . SER A 1 125 ? -8.944 -1.718 1.208 1.00 94.75 125 SER A N 1
ATOM 994 C CA . SER A 1 125 ? -9.903 -2.781 0.876 1.00 94.75 125 SER A CA 1
ATOM 995 C C . SER A 1 125 ? -9.345 -3.708 -0.197 1.00 94.75 125 SER A C 1
ATOM 997 O O . SER A 1 125 ? -8.968 -3.255 -1.280 1.00 94.75 125 SER A O 1
ATOM 999 N N . LEU A 1 126 ? -9.309 -5.013 0.086 1.00 92.62 126 LEU A N 1
ATOM 1000 C CA . LEU A 1 126 ? -8.849 -6.001 -0.891 1.00 92.62 126 LEU A CA 1
ATOM 1001 C C . LEU A 1 126 ? -9.819 -6.133 -2.069 1.00 92.62 126 LEU A C 1
ATOM 1003 O O . LEU A 1 126 ? -9.379 -6.346 -3.196 1.00 92.62 126 LEU A O 1
ATOM 1007 N N . GLU A 1 127 ? -11.119 -5.960 -1.829 1.00 90.12 127 GLU A N 1
ATOM 1008 C CA . GLU A 1 127 ? -12.135 -5.996 -2.884 1.00 90.12 127 GLU A CA 1
ATOM 1009 C C . GLU A 1 127 ? -11.964 -4.817 -3.848 1.00 90.12 127 GLU A C 1
ATOM 1011 O O . GLU A 1 127 ? -11.925 -5.001 -5.064 1.00 90.12 127 GLU A O 1
ATOM 1016 N N . ARG A 1 128 ? -11.753 -3.607 -3.315 1.00 91.19 128 ARG A N 1
ATOM 1017 C CA . ARG A 1 128 ? -11.532 -2.414 -4.145 1.00 91.19 128 ARG A CA 1
ATOM 1018 C C . ARG A 1 128 ? -10.196 -2.467 -4.886 1.00 91.19 128 ARG A C 1
ATOM 1020 O O . ARG A 1 128 ? -10.120 -2.010 -6.020 1.00 91.19 128 ARG A O 1
ATOM 1027 N N . LEU A 1 129 ? -9.153 -3.049 -4.286 1.00 91.12 129 LEU A N 1
ATOM 1028 C CA . LEU A 1 129 ? -7.870 -3.287 -4.959 1.00 91.12 129 LEU A CA 1
ATOM 1029 C C . LEU A 1 129 ? -7.999 -4.259 -6.140 1.00 91.12 129 LEU A C 1
ATOM 1031 O O . LEU A 1 129 ? -7.367 -4.039 -7.176 1.00 91.12 129 LEU A O 1
ATOM 1035 N N . ALA A 1 130 ? -8.840 -5.289 -6.019 1.00 89.31 130 ALA A N 1
ATOM 1036 C CA . ALA A 1 130 ? -9.039 -6.283 -7.071 1.00 89.31 130 ALA A CA 1
ATOM 1037 C C . ALA A 1 130 ? -9.564 -5.668 -8.381 1.00 89.31 130 ALA A C 1
ATOM 1039 O O . ALA A 1 130 ? -9.210 -6.146 -9.457 1.00 89.31 130 ALA A O 1
ATOM 1040 N N . VAL A 1 131 ? -10.326 -4.567 -8.312 1.00 87.75 131 VAL A N 1
ATOM 1041 C CA . VAL A 1 131 ? -10.793 -3.808 -9.493 1.00 87.75 131 VAL A CA 1
ATOM 1042 C C . VAL A 1 131 ? -9.624 -3.285 -10.336 1.00 87.75 131 VAL A C 1
ATOM 1044 O O . VAL A 1 131 ? -9.716 -3.224 -11.558 1.00 87.75 131 VAL A O 1
ATOM 1047 N N . PHE A 1 132 ? -8.489 -2.979 -9.704 1.00 85.62 132 PHE A N 1
ATOM 1048 C CA . PHE A 1 132 ? -7.267 -2.520 -10.370 1.00 85.62 132 PHE A CA 1
ATOM 1049 C C . PHE A 1 132 ? -6.316 -3.673 -10.742 1.00 85.62 132 PHE A C 1
ATOM 1051 O O . PHE A 1 132 ? -5.173 -3.433 -11.133 1.00 85.62 132 PHE A O 1
ATOM 1058 N N . GLY A 1 133 ? -6.758 -4.930 -10.598 1.00 87.38 133 GLY A N 1
ATOM 1059 C CA . GLY A 1 133 ? -5.939 -6.126 -10.812 1.00 87.38 133 GLY A CA 1
ATOM 1060 C C . GLY A 1 133 ? -4.870 -6.346 -9.736 1.00 87.38 133 GLY A C 1
ATOM 1061 O O . GLY A 1 133 ? -3.883 -7.040 -9.982 1.00 87.38 133 GLY A O 1
ATOM 1062 N N . LEU A 1 134 ? -5.028 -5.728 -8.560 1.00 89.25 134 LEU A N 1
ATOM 1063 C CA . LEU A 1 134 ? -4.095 -5.836 -7.443 1.00 89.25 134 LEU A CA 1
ATOM 1064 C C . LEU A 1 134 ? -4.569 -6.921 -6.472 1.00 89.25 134 LEU A C 1
ATOM 1066 O O . LEU A 1 134 ? -5.641 -6.816 -5.877 1.00 89.25 134 LEU A O 1
ATOM 1070 N N . HIS A 1 135 ? -3.740 -7.946 -6.285 1.00 88.81 135 HIS A N 1
ATOM 1071 C CA . HIS A 1 135 ? -4.033 -9.095 -5.430 1.00 88.81 135 HIS A CA 1
ATOM 1072 C C . HIS A 1 135 ? -2.867 -9.374 -4.481 1.00 88.81 135 HIS A C 1
ATOM 1074 O O . HIS A 1 135 ? -1.728 -9.013 -4.768 1.00 88.81 135 HIS A O 1
ATOM 1080 N N . VAL A 1 136 ? -3.160 -10.025 -3.356 1.00 90.44 136 VAL A N 1
ATOM 1081 C CA . VAL A 1 136 ? -2.160 -10.488 -2.387 1.00 90.44 136 VAL A CA 1
ATOM 1082 C C . VAL A 1 136 ? -2.605 -11.811 -1.789 1.00 90.44 136 VAL A C 1
ATOM 1084 O O . VAL A 1 136 ? -3.794 -11.990 -1.508 1.00 90.44 136 VAL A O 1
ATOM 1087 N N . SER A 1 137 ? -1.671 -12.738 -1.579 1.00 85.69 137 SER A N 1
ATOM 1088 C CA . SER A 1 137 ? -1.984 -13.974 -0.865 1.00 85.69 137 SER A CA 1
ATOM 1089 C C . SER A 1 137 ? -2.163 -13.682 0.616 1.00 85.69 137 SER A C 1
ATOM 1091 O O . SER A 1 137 ? -1.314 -13.082 1.281 1.00 85.69 137 SER A O 1
ATOM 1093 N N . ILE A 1 138 ? -3.279 -14.155 1.150 1.00 78.50 138 ILE A N 1
ATOM 1094 C CA . ILE A 1 138 ? -3.570 -14.077 2.573 1.00 78.50 138 ILE A CA 1
ATOM 1095 C C . ILE A 1 138 ? -2.901 -15.282 3.224 1.00 78.50 138 ILE A C 1
ATOM 1097 O O . ILE A 1 138 ? -3.186 -16.425 2.867 1.00 78.50 138 ILE A O 1
ATOM 1101 N N . ARG A 1 139 ? -1.994 -15.039 4.171 1.00 67.69 139 ARG A N 1
ATOM 1102 C CA . ARG A 1 139 ? -1.455 -16.120 4.996 1.00 67.69 139 ARG A CA 1
ATOM 1103 C C . ARG A 1 139 ? -2.420 -16.409 6.145 1.00 67.69 139 ARG A C 1
ATOM 1105 O O . ARG A 1 139 ? -2.879 -15.483 6.814 1.00 67.69 139 ARG A O 1
ATOM 1112 N N . ASP A 1 140 ? -2.713 -17.689 6.356 1.00 62.31 140 ASP A N 1
ATOM 1113 C CA . ASP A 1 140 ? -3.686 -18.186 7.344 1.00 62.31 140 ASP A CA 1
ATOM 1114 C C . ASP A 1 140 ? -3.368 -17.714 8.781 1.00 62.31 140 ASP A C 1
ATOM 1116 O O . ASP A 1 140 ? -4.255 -17.362 9.561 1.00 62.31 140 ASP A O 1
ATOM 1120 N N . ASP A 1 141 ? -2.078 -17.595 9.109 1.00 64.06 141 ASP A N 1
ATOM 1121 C CA . ASP A 1 141 ? -1.566 -17.140 10.407 1.00 64.06 141 ASP A CA 1
ATOM 1122 C C . ASP A 1 141 ? -1.815 -15.647 10.684 1.00 64.06 141 ASP A C 1
ATOM 1124 O O . ASP A 1 141 ? -1.934 -15.246 11.840 1.00 64.06 141 ASP A O 1
ATOM 1128 N N . LEU A 1 142 ? -1.932 -14.824 9.639 1.00 62.34 142 LEU A N 1
ATOM 1129 C CA . LEU A 1 142 ? -2.218 -13.387 9.741 1.00 62.34 142 LEU A CA 1
ATOM 1130 C C . LEU A 1 142 ? -3.714 -13.067 9.641 1.00 62.34 142 LEU A C 1
ATOM 1132 O O . LEU A 1 142 ? -4.141 -12.018 10.118 1.00 62.34 142 LEU A O 1
ATOM 1136 N N . ALA A 1 143 ? -4.508 -13.955 9.038 1.00 56.06 143 ALA A N 1
ATOM 1137 C CA . ALA A 1 143 ? -5.968 -13.848 9.001 1.00 56.06 143 ALA A CA 1
ATOM 1138 C C . ALA A 1 143 ? -6.632 -14.264 10.327 1.00 56.06 143 ALA A C 1
ATOM 1140 O O . ALA A 1 143 ? -7.771 -13.884 10.602 1.00 56.06 143 ALA A O 1
ATOM 1141 N N . THR A 1 144 ? -5.917 -15.025 11.162 1.00 48.16 144 THR A N 1
ATOM 1142 C CA . THR A 1 144 ? -6.445 -15.622 12.398 1.00 48.16 144 THR A CA 1
ATOM 1143 C C . THR A 1 144 ? -6.942 -14.572 13.412 1.00 48.16 144 THR A C 1
ATOM 1145 O O . THR A 1 144 ? -7.955 -14.805 14.067 1.00 48.16 144 THR A O 1
ATOM 1148 N N . ASP A 1 145 ? -6.355 -13.367 13.471 1.00 48.38 145 ASP A N 1
ATOM 1149 C CA . ASP A 1 145 ? -6.817 -12.298 14.387 1.00 48.38 145 ASP A CA 1
ATOM 1150 C C . ASP A 1 145 ? -8.221 -11.753 14.020 1.00 48.38 145 ASP A C 1
ATOM 1152 O O . ASP A 1 145 ? -8.917 -11.202 14.877 1.00 48.38 145 ASP A O 1
ATOM 1156 N N . ALA A 1 146 ? -8.660 -11.941 12.766 1.00 46.06 146 ALA A N 1
ATOM 1157 C CA . ALA A 1 146 ? -9.993 -11.559 12.293 1.00 46.06 146 ALA A CA 1
ATOM 1158 C C . ALA A 1 146 ? -11.059 -12.636 12.587 1.00 46.06 146 ALA A C 1
ATOM 1160 O O . ALA A 1 146 ? -12.211 -12.299 12.856 1.00 46.06 146 ALA A O 1
ATOM 1161 N N . LEU A 1 147 ? -10.684 -13.923 12.577 1.00 41.38 147 LEU A N 1
ATOM 1162 C CA . LEU A 1 147 ? -11.590 -15.051 12.850 1.00 41.38 147 LEU A CA 1
ATOM 1163 C C . LEU A 1 147 ? -11.820 -15.291 14.350 1.00 41.38 147 LEU A C 1
ATOM 1165 O O . LEU A 1 147 ? -12.924 -15.671 14.741 1.00 41.38 147 LEU A O 1
ATOM 1169 N N . GLU A 1 148 ? -10.838 -15.013 15.212 1.00 45.69 148 GLU A N 1
ATOM 1170 C CA . GLU A 1 148 ? -10.997 -15.204 16.665 1.00 45.69 148 GLU A CA 1
ATOM 1171 C C . GLU A 1 148 ? -11.934 -14.173 17.325 1.00 45.69 148 GLU A C 1
ATOM 1173 O O . GLU A 1 148 ? -12.425 -14.395 18.432 1.00 45.69 148 GLU A O 1
ATOM 1178 N N . ARG A 1 149 ? -12.258 -13.064 16.645 1.00 46.94 149 ARG A N 1
ATOM 1179 C CA . ARG A 1 149 ? -13.174 -12.024 17.158 1.00 46.94 149 ARG A CA 1
ATOM 1180 C C . ARG A 1 149 ? -14.655 -12.274 16.858 1.00 46.94 149 ARG A C 1
ATOM 1182 O O . ARG A 1 149 ? -15.487 -11.472 17.268 1.00 46.94 149 ARG A O 1
ATOM 1189 N N . GLY A 1 150 ? -14.992 -13.375 16.183 1.00 39.19 150 GLY A N 1
ATOM 1190 C CA . GLY A 1 150 ? -16.377 -13.806 15.941 1.00 39.19 150 GLY A CA 1
ATOM 1191 C C . GLY A 1 150 ? -16.984 -14.685 17.045 1.00 39.19 150 GLY A C 1
ATOM 1192 O O . GLY A 1 150 ? -18.140 -15.082 16.928 1.00 39.19 150 GLY A O 1
ATOM 1193 N N . HIS A 1 151 ? -16.225 -15.009 18.098 1.00 36.56 151 HIS A N 1
ATOM 1194 C CA . HIS A 1 151 ? -16.631 -15.935 19.164 1.00 36.56 151 HIS A CA 1
ATOM 1195 C C . HIS A 1 151 ? -16.433 -15.352 20.579 1.00 36.56 151 HIS A C 1
ATOM 1197 O O . HIS A 1 151 ? -15.840 -15.998 21.445 1.00 36.56 151 HIS A O 1
ATOM 1203 N N . ALA A 1 152 ? -16.943 -14.144 20.835 1.00 34.50 152 ALA A N 1
ATOM 1204 C CA . ALA A 1 152 ? -17.094 -13.608 22.193 1.00 34.50 152 ALA A CA 1
ATOM 1205 C C . ALA A 1 152 ? -18.382 -12.791 22.339 1.00 34.50 152 ALA A C 1
ATOM 1207 O O . ALA A 1 152 ? -18.610 -11.902 21.489 1.00 34.50 152 ALA A O 1
#

Organism: NCBI:txid1385591

Radius of gyration: 16.61 Å; chains: 1; bounding box: 57×39×44 Å